Protein AF-A0A1P8Q2T3-F1 (afdb_monomer_lite)

Foldseek 3Di:
DVVVLVVVVVVLVVLLVVLLCVLVVLCVVLVDPVSVVVLVVVVVPDDPLVVLVVLLVVLLVVLVVVLVVCVVVPPVVPPVLSVVLVVLSVVLVVCLVPPDPPPSCSSVNSVSSSVSSVSSVVSVVVVVVVVVVVVVVVVVVD

Structure (mmCIF, N/CA/C/O backbone):
data_AF-A0A1P8Q2T3-F1
#
_entry.id   AF-A0A1P8Q2T3-F1
#
loop_
_atom_site.group_PDB
_atom_site.id
_atom_site.type_symbol
_atom_site.label_atom_id
_atom_site.label_alt_id
_atom_site.label_comp_id
_atom_site.label_asym_id
_atom_site.label_entity_id
_atom_site.label_seq_id
_atom_site.pdbx_PDB_ins_code
_atom_site.Cartn_x
_atom_site.Cartn_y
_atom_site.Cartn_z
_atom_site.occupancy
_atom_site.B_iso_or_equiv
_atom_site.auth_seq_id
_atom_site.auth_comp_id
_atom_site.auth_asym_id
_atom_site.auth_atom_id
_atom_site.pdbx_PDB_model_num
ATOM 1 N N . MET A 1 1 ? -22.745 -12.812 12.859 1.00 57.50 1 MET A N 1
ATOM 2 C CA . MET A 1 1 ? -22.174 -11.512 12.404 1.00 57.50 1 MET A CA 1
ATOM 3 C C .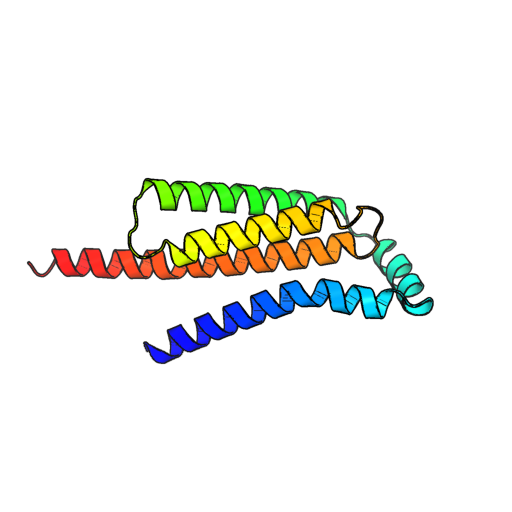 MET A 1 1 ? -20.750 -11.189 12.898 1.00 57.50 1 MET A C 1
ATOM 5 O O . MET A 1 1 ? -19.975 -10.643 12.119 1.00 57.50 1 MET A O 1
ATOM 9 N N . LYS A 1 2 ? -20.363 -11.468 14.159 1.00 60.44 2 LYS A N 1
ATOM 10 C CA . LYS A 1 2 ? -18.991 -11.179 14.653 1.00 60.44 2 LYS A CA 1
ATOM 11 C C . LYS A 1 2 ? -17.904 -12.031 13.968 1.00 60.44 2 LYS A C 1
ATOM 13 O O . LYS A 1 2 ? -16.845 -11.493 13.665 1.00 60.44 2 LYS A O 1
ATOM 18 N N . LEU A 1 3 ? -18.195 -13.303 13.666 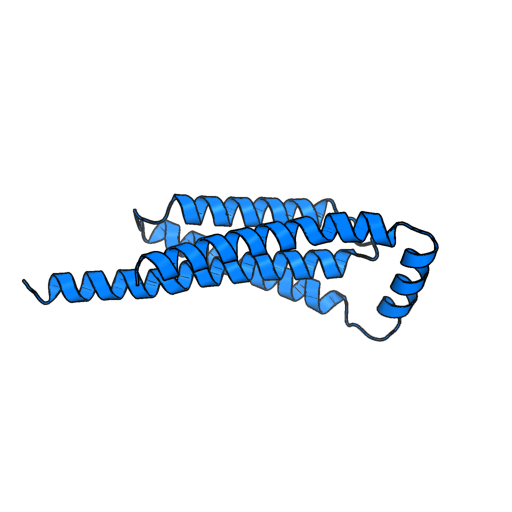1.00 74.50 3 LEU A N 1
ATOM 19 C CA . LEU A 1 3 ? -17.272 -14.228 12.990 1.00 74.50 3 LEU A CA 1
ATOM 20 C C . LEU A 1 3 ? -16.932 -13.778 11.557 1.00 74.50 3 LEU A C 1
ATOM 22 O O . LEU A 1 3 ? -15.764 -13.648 11.218 1.00 74.50 3 LEU A O 1
ATOM 26 N N . PHE A 1 4 ? -17.946 -13.417 10.764 1.00 71.31 4 PHE A N 1
ATOM 27 C CA . PHE A 1 4 ? -17.774 -12.928 9.389 1.00 71.31 4 PHE A CA 1
ATOM 28 C C . PHE A 1 4 ? -16.864 -11.690 9.304 1.00 71.31 4 PHE A C 1
ATOM 30 O O . PHE A 1 4 ? -15.967 -11.622 8.474 1.00 71.31 4 PHE A O 1
ATOM 37 N N . ASN A 1 5 ? -17.017 -10.734 10.229 1.00 70.25 5 ASN A N 1
ATOM 38 C CA . ASN A 1 5 ? -16.150 -9.550 10.275 1.00 70.25 5 ASN A CA 1
ATOM 39 C C . ASN A 1 5 ? -14.695 -9.877 10.658 1.00 70.25 5 ASN A C 1
ATOM 41 O O . ASN A 1 5 ? -13.794 -9.126 10.292 1.00 70.25 5 ASN A O 1
ATOM 45 N N . ARG A 1 6 ? -14.462 -10.953 11.424 1.00 73.38 6 ARG A N 1
ATOM 46 C CA . ARG A 1 6 ? -13.112 -11.434 11.756 1.00 73.38 6 ARG A CA 1
ATOM 47 C C . ARG A 1 6 ? -12.482 -12.153 10.565 1.00 73.38 6 ARG A C 1
ATOM 49 O O . ARG A 1 6 ? -11.345 -11.842 10.238 1.00 73.38 6 ARG A O 1
ATOM 56 N N . LEU A 1 7 ? -13.242 -13.013 9.886 1.00 80.62 7 LEU A N 1
ATOM 57 C CA . LEU A 1 7 ? -12.804 -13.698 8.667 1.00 80.62 7 LEU A CA 1
ATOM 58 C C . LEU A 1 7 ? -12.440 -12.703 7.561 1.00 80.62 7 LEU A C 1
ATOM 60 O O . LEU A 1 7 ? -11.359 -12.798 6.997 1.00 80.62 7 LEU A O 1
ATOM 64 N N . MET A 1 8 ? -13.270 -11.681 7.327 1.00 76.38 8 MET A N 1
ATOM 65 C CA . MET A 1 8 ? -12.947 -10.634 6.351 1.00 76.38 8 MET A CA 1
ATOM 66 C C . MET A 1 8 ? -11.691 -9.846 6.738 1.00 76.38 8 MET A C 1
ATOM 68 O O . MET A 1 8 ? -10.888 -9.524 5.873 1.00 76.38 8 MET A O 1
ATOM 72 N N . ALA A 1 9 ? -11.484 -9.548 8.027 1.00 75.31 9 ALA A N 1
ATOM 73 C CA . ALA A 1 9 ? -10.270 -8.864 8.475 1.00 75.31 9 ALA A CA 1
ATOM 74 C C . ALA A 1 9 ? -9.009 -9.723 8.277 1.00 75.31 9 ALA A C 1
ATOM 76 O O . ALA A 1 9 ? -7.996 -9.194 7.833 1.00 75.31 9 ALA A O 1
ATOM 77 N N . MET A 1 10 ? -9.080 -11.028 8.562 1.00 80.38 10 MET A N 1
ATOM 78 C CA . MET A 1 10 ? -7.995 -11.970 8.266 1.00 80.38 10 MET A CA 1
ATOM 79 C C . MET A 1 10 ? -7.719 -12.044 6.766 1.00 80.38 10 MET A C 1
ATOM 81 O O . MET A 1 10 ? -6.569 -11.920 6.362 1.00 80.38 10 MET A O 1
ATOM 85 N N . LEU A 1 11 ? -8.762 -12.161 5.943 1.00 85.25 11 LEU A N 1
ATOM 86 C CA . LEU A 1 11 ? -8.626 -12.200 4.490 1.00 85.25 11 LEU A CA 1
ATOM 87 C C . LEU A 1 11 ? -7.947 -10.935 3.955 1.00 85.25 11 LEU A C 1
ATOM 89 O O . LEU A 1 11 ? -7.037 -11.036 3.143 1.00 85.25 11 LEU A O 1
ATOM 93 N N . PHE A 1 12 ? -8.312 -9.751 4.453 1.00 84.44 12 PHE A N 1
ATOM 94 C CA . PHE A 1 12 ? -7.634 -8.518 4.052 1.00 84.44 12 PHE A CA 1
ATOM 95 C C . PHE A 1 12 ? -6.155 -8.484 4.449 1.00 84.44 12 PHE A C 1
ATOM 97 O O . PHE A 1 12 ? -5.348 -7.979 3.675 1.00 84.44 12 PHE A O 1
ATOM 104 N N . ILE A 1 13 ? -5.788 -9.019 5.617 1.00 83.38 13 ILE A N 1
ATOM 105 C CA . ILE A 1 13 ? -4.379 -9.123 6.027 1.00 83.38 13 ILE A CA 1
ATOM 106 C C . ILE A 1 13 ? -3.626 -10.071 5.090 1.00 83.38 13 ILE A C 1
ATOM 108 O O . ILE A 1 13 ? -2.543 -9.729 4.626 1.00 83.38 13 ILE A O 1
ATOM 112 N N . VAL A 1 14 ? -4.212 -11.225 4.760 1.00 87.19 14 VAL A N 1
ATOM 113 C CA . VAL A 1 14 ? -3.614 -12.176 3.812 1.00 87.19 14 VAL A CA 1
ATOM 114 C C . VAL A 1 14 ? -3.414 -11.519 2.447 1.00 87.19 14 VAL A C 1
ATOM 116 O O . VAL A 1 14 ? -2.323 -11.593 1.897 1.00 87.19 14 VAL A O 1
ATOM 119 N N . VAL A 1 15 ? -4.416 -10.801 1.934 1.00 88.44 15 VAL A N 1
ATOM 120 C CA . VAL A 1 15 ? -4.302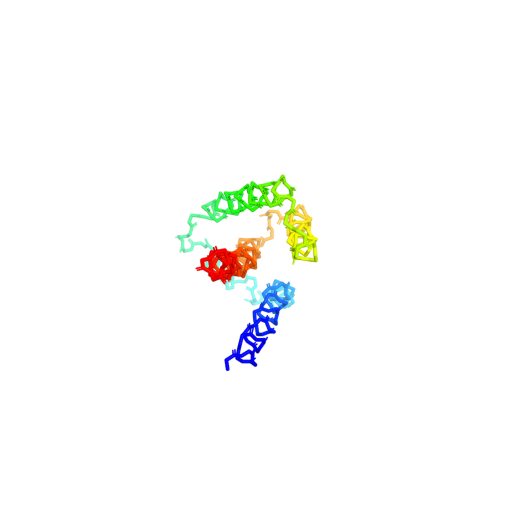 -10.065 0.665 1.00 88.44 15 VAL A CA 1
ATOM 121 C C . VAL A 1 15 ? -3.200 -9.001 0.727 1.00 88.44 15 VAL A C 1
ATOM 123 O O . VAL A 1 15 ? -2.440 -8.874 -0.226 1.00 88.44 15 VAL A O 1
ATOM 126 N N . GLN A 1 16 ? -3.064 -8.264 1.836 1.00 84.50 16 GLN A N 1
ATOM 127 C CA . GLN A 1 16 ? -1.969 -7.298 2.009 1.00 84.50 16 GLN A CA 1
ATOM 128 C C . GLN A 1 16 ? -0.595 -7.976 1.963 1.00 84.50 16 GLN A C 1
ATOM 130 O O . GLN A 1 16 ? 0.304 -7.469 1.299 1.00 84.50 16 GLN A O 1
ATOM 135 N N . LEU A 1 17 ? -0.433 -9.117 2.637 1.00 86.00 17 LEU A N 1
ATOM 136 C CA . LEU A 1 17 ? 0.822 -9.871 2.631 1.00 86.00 17 LEU A CA 1
ATOM 137 C C . LEU A 1 17 ? 1.146 -10.417 1.237 1.00 86.00 17 LEU A C 1
ATOM 139 O O . LEU A 1 17 ? 2.277 -10.282 0.786 1.00 86.00 17 LEU A O 1
ATOM 143 N N . VAL A 1 18 ? 0.149 -10.957 0.530 1.00 86.44 18 VAL A N 1
ATOM 144 C CA . VAL A 1 18 ? 0.310 -11.426 -0.855 1.00 86.44 18 VAL A CA 1
ATOM 145 C C . VAL A 1 18 ? 0.720 -10.274 -1.773 1.00 86.44 18 VAL A C 1
ATOM 147 O O . VAL A 1 18 ? 1.666 -10.421 -2.535 1.00 86.44 18 VAL A O 1
ATOM 150 N N . LEU A 1 19 ? 0.085 -9.104 -1.666 1.00 85.88 19 LEU A N 1
ATOM 151 C CA . LEU A 1 19 ? 0.445 -7.924 -2.462 1.00 85.88 19 LEU A CA 1
ATOM 152 C C . LEU A 1 19 ? 1.839 -7.372 -2.139 1.00 85.88 19 LEU A C 1
ATOM 154 O O . LEU A 1 19 ? 2.477 -6.812 -3.022 1.00 85.88 19 LEU A O 1
ATOM 158 N N . LEU A 1 20 ? 2.318 -7.517 -0.901 1.00 83.56 20 LEU A N 1
ATOM 159 C CA . LEU A 1 20 ? 3.698 -7.176 -0.542 1.00 83.56 20 LEU A CA 1
ATOM 160 C C . LEU A 1 20 ? 4.708 -8.210 -1.056 1.00 83.56 20 LEU A C 1
ATOM 162 O O . LEU A 1 20 ? 5.858 -7.853 -1.291 1.00 83.56 20 LEU A O 1
ATOM 166 N N . TRP A 1 21 ? 4.289 -9.465 -1.228 1.00 85.12 21 TRP A N 1
ATOM 167 C CA . TRP A 1 21 ? 5.137 -10.552 -1.715 1.00 85.12 21 TRP A CA 1
ATOM 168 C C . TRP A 1 21 ? 5.229 -10.611 -3.247 1.00 85.12 21 TRP A C 1
ATOM 170 O O . TRP A 1 21 ? 6.304 -10.880 -3.773 1.00 85.12 21 TRP A O 1
ATOM 180 N N . ILE A 1 22 ? 4.143 -10.289 -3.962 1.00 81.38 22 ILE A N 1
ATOM 181 C CA . ILE A 1 22 ? 4.069 -10.282 -5.436 1.00 81.38 22 ILE A CA 1
ATOM 182 C C . ILE A 1 22 ? 5.263 -9.571 -6.101 1.00 81.38 22 ILE A C 1
ATOM 184 O O . ILE A 1 22 ? 5.841 -10.173 -7.000 1.00 81.38 22 ILE A O 1
ATOM 188 N N . PRO A 1 23 ? 5.684 -8.363 -5.677 1.00 81.25 23 PRO A N 1
ATOM 189 C CA . PRO A 1 23 ? 6.877 -7.701 -6.211 1.00 81.25 23 PRO A CA 1
ATOM 190 C C . PRO A 1 23 ? 8.128 -8.589 -6.259 1.00 81.25 23 PRO A C 1
ATOM 192 O O . PRO A 1 23 ? 8.822 -8.631 -7.270 1.00 81.25 23 PRO A O 1
ATOM 195 N N . PHE A 1 24 ? 8.388 -9.354 -5.195 1.00 81.88 24 PHE A N 1
ATOM 196 C CA . PHE A 1 24 ? 9.556 -10.234 -5.104 1.00 81.88 24 PHE A CA 1
ATOM 197 C C . PHE A 1 24 ? 9.450 -11.440 -6.041 1.00 81.88 24 PHE A C 1
ATOM 199 O O . PHE A 1 24 ? 10.432 -11.828 -6.669 1.00 81.88 24 PHE A O 1
ATOM 206 N N . GLU A 1 25 ? 8.256 -12.022 -6.153 1.00 79.62 25 GLU A N 1
ATOM 207 C CA . GLU A 1 25 ? 8.012 -13.159 -7.045 1.00 79.62 25 GLU A CA 1
ATOM 208 C C . GLU A 1 25 ? 8.091 -12.738 -8.519 1.00 79.62 25 GLU A C 1
ATOM 210 O O . GLU A 1 25 ? 8.654 -13.445 -9.354 1.00 79.62 25 GLU A O 1
ATOM 215 N N . LEU A 1 26 ? 7.566 -11.553 -8.846 1.00 74.31 26 LEU A N 1
ATOM 216 C CA . LEU A 1 26 ? 7.692 -10.986 -10.184 1.00 74.31 26 LEU A CA 1
ATOM 217 C C . LEU A 1 26 ? 9.162 -10.721 -10.511 1.00 74.31 26 LEU A C 1
ATOM 219 O O . LEU A 1 26 ? 9.594 -11.078 -11.602 1.00 74.31 26 LEU A O 1
ATOM 223 N N . ASP A 1 27 ? 9.950 -10.174 -9.586 1.00 74.81 27 ASP A N 1
ATOM 224 C CA . ASP A 1 27 ? 11.386 -9.997 -9.817 1.00 74.81 27 ASP A CA 1
ATOM 225 C C . ASP A 1 27 ? 12.065 -11.336 -10.133 1.00 74.81 27 ASP A C 1
ATOM 227 O O . ASP A 1 27 ? 12.739 -11.459 -11.152 1.00 74.81 27 ASP A O 1
ATOM 231 N N . TYR A 1 28 ? 11.779 -12.392 -9.368 1.00 77.12 28 TYR A N 1
ATOM 232 C CA . TYR A 1 28 ? 12.312 -13.729 -9.638 1.00 77.12 28 TYR A CA 1
ATOM 233 C C . TYR A 1 28 ? 11.938 -14.268 -11.035 1.00 77.12 28 TYR A C 1
ATOM 235 O O . TYR A 1 28 ? 12.790 -14.796 -11.752 1.00 77.12 28 TYR A O 1
ATOM 243 N N . LEU A 1 29 ? 10.679 -14.110 -11.455 1.00 70.94 29 LEU A N 1
ATOM 244 C CA . LEU A 1 29 ? 10.182 -14.610 -12.743 1.00 70.94 29 LEU A CA 1
ATOM 245 C C . LEU A 1 29 ? 10.687 -13.792 -13.943 1.00 70.94 29 LEU A C 1
ATOM 247 O O . LEU A 1 29 ? 11.016 -14.349 -14.998 1.00 70.94 29 LEU A O 1
ATOM 251 N N . TYR A 1 30 ? 10.737 -12.466 -13.801 1.00 67.75 30 TYR A N 1
ATOM 252 C CA . TYR A 1 30 ? 11.076 -11.544 -14.885 1.00 67.75 30 TYR A CA 1
ATOM 253 C C . TYR A 1 30 ? 12.576 -11.288 -15.026 1.00 67.75 30 TYR A C 1
ATOM 255 O O . TYR A 1 30 ? 13.010 -10.882 -16.105 1.00 67.75 30 TYR A O 1
ATOM 263 N N . ASN A 1 31 ? 13.389 -11.643 -14.029 1.00 68.50 31 ASN A N 1
ATOM 264 C CA . ASN A 1 31 ? 14.853 -11.618 -14.107 1.00 68.50 31 ASN A CA 1
ATOM 265 C C . ASN A 1 31 ? 15.437 -12.794 -14.932 1.00 68.50 31 ASN A C 1
ATOM 267 O O . ASN A 1 31 ? 16.557 -13.259 -14.727 1.00 68.50 31 ASN A O 1
ATOM 271 N N . THR A 1 32 ? 14.665 -13.280 -15.908 1.00 70.19 32 THR A N 1
ATOM 272 C CA . THR A 1 32 ? 15.069 -14.237 -16.941 1.00 70.19 32 THR A CA 1
ATOM 273 C C . THR A 1 32 ? 15.102 -13.527 -18.302 1.00 70.19 32 THR A C 1
ATOM 275 O O . THR A 1 32 ? 14.299 -12.631 -18.563 1.00 70.19 32 THR A O 1
ATOM 278 N N . ARG A 1 33 ? 16.006 -13.919 -19.221 1.00 59.66 33 ARG A N 1
ATOM 279 C CA . ARG A 1 33 ? 16.167 -13.256 -20.543 1.00 59.66 33 ARG A CA 1
ATOM 280 C C . ARG A 1 33 ? 14.857 -13.112 -21.343 1.00 59.66 33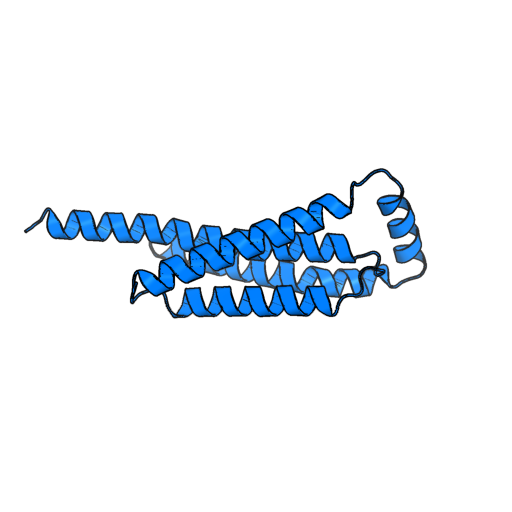 ARG A C 1
ATOM 282 O O . ARG A 1 33 ? 14.701 -12.144 -22.079 1.00 59.66 33 ARG A O 1
ATOM 289 N N . LEU A 1 34 ? 13.924 -14.055 -21.197 1.00 64.62 34 LEU A N 1
ATOM 290 C CA . LEU A 1 34 ? 12.602 -14.036 -21.841 1.00 64.62 34 LEU A CA 1
ATOM 291 C C . LEU A 1 34 ? 11.591 -13.131 -21.115 1.00 64.62 34 LEU A C 1
ATOM 293 O O . LEU A 1 34 ? 10.782 -12.473 -21.772 1.00 64.62 34 LEU A O 1
ATOM 297 N N . GLY A 1 35 ? 11.650 -13.070 -19.780 1.00 62.50 35 GLY A N 1
ATOM 298 C CA . GLY A 1 35 ? 10.833 -12.168 -18.967 1.00 62.50 35 GLY A CA 1
ATOM 299 C C . GLY A 1 35 ? 11.137 -10.701 -19.266 1.00 62.50 35 GLY A C 1
ATOM 300 O O . GLY A 1 35 ? 10.220 -9.923 -19.529 1.00 62.50 35 GLY A O 1
ATOM 301 N N . PHE A 1 36 ? 12.423 -10.360 -19.369 1.00 61.72 36 PHE A N 1
ATOM 302 C CA . PHE A 1 36 ? 12.894 -9.010 -19.689 1.00 61.72 36 PHE A CA 1
ATOM 303 C C . PHE A 1 36 ? 12.376 -8.505 -21.050 1.00 61.72 36 PHE A C 1
ATOM 305 O O . PHE A 1 36 ? 11.986 -7.347 -21.196 1.00 61.72 36 PHE A O 1
ATOM 312 N N . MET A 1 37 ? 12.301 -9.392 -22.049 1.00 62.28 37 MET A N 1
ATOM 313 C CA . MET A 1 37 ? 11.841 -9.053 -23.400 1.00 62.28 37 MET A CA 1
ATOM 314 C C . MET A 1 37 ? 10.330 -8.778 -23.460 1.00 62.28 37 MET A C 1
ATOM 316 O O . MET A 1 37 ? 9.909 -7.829 -24.121 1.00 62.28 37 MET A O 1
ATOM 320 N N . ARG A 1 38 ? 9.507 -9.544 -22.725 1.00 64.81 38 ARG A N 1
ATOM 321 C CA . ARG A 1 38 ? 8.066 -9.246 -22.584 1.00 64.81 38 ARG A CA 1
ATOM 322 C C . ARG A 1 38 ? 7.832 -7.922 -21.873 1.00 64.81 38 ARG A C 1
ATOM 324 O O . ARG A 1 38 ? 6.921 -7.184 -22.227 1.00 64.81 38 ARG A O 1
ATOM 331 N N . GLN A 1 39 ? 8.663 -7.618 -20.890 1.00 62.94 39 GLN A N 1
ATOM 332 C CA . GLN A 1 39 ? 8.508 -6.438 -20.063 1.00 62.94 39 GLN A CA 1
ATOM 333 C C . GLN A 1 39 ? 8.816 -5.135 -20.810 1.00 62.94 39 GLN A C 1
ATOM 335 O O . GLN A 1 39 ? 8.078 -4.161 -20.672 1.00 62.94 39 GLN A O 1
ATOM 340 N N . ILE A 1 40 ? 9.846 -5.144 -21.664 1.00 61.62 40 ILE A N 1
ATOM 341 C CA . ILE A 1 40 ? 10.148 -4.032 -22.576 1.00 61.62 40 ILE A CA 1
ATOM 342 C C . ILE A 1 40 ? 8.995 -3.819 -23.561 1.00 61.62 40 ILE A C 1
ATOM 344 O O . ILE A 1 40 ? 8.599 -2.679 -23.778 1.00 61.62 40 ILE A O 1
ATOM 348 N N . LEU A 1 41 ? 8.416 -4.893 -24.112 1.00 63.62 41 LEU A N 1
ATOM 349 C CA . LEU A 1 41 ? 7.282 -4.793 -25.037 1.00 63.62 41 LEU A CA 1
ATOM 350 C C . LEU A 1 41 ? 6.046 -4.163 -24.367 1.00 63.62 41 LEU A C 1
ATOM 352 O O . LEU A 1 41 ? 5.461 -3.236 -24.918 1.00 63.62 41 LEU A O 1
ATOM 356 N N . PHE A 1 42 ? 5.717 -4.584 -23.139 1.00 59.66 42 PHE A N 1
ATOM 357 C CA . PHE A 1 42 ? 4.592 -4.033 -22.371 1.00 59.66 42 PHE A CA 1
ATOM 358 C C . PHE A 1 42 ? 4.811 -2.589 -21.884 1.00 59.66 42 PHE A C 1
ATOM 360 O O . PHE A 1 42 ? 3.851 -1.828 -21.797 1.00 59.66 42 PHE A O 1
ATOM 367 N N . MET A 1 43 ? 6.045 -2.183 -21.559 1.00 60.31 43 MET A N 1
ATOM 368 C CA . MET A 1 43 ? 6.347 -0.791 -21.177 1.00 60.31 43 MET A CA 1
ATOM 369 C C . MET A 1 43 ? 6.355 0.170 -22.371 1.00 60.31 43 MET A C 1
ATOM 371 O O . MET A 1 43 ? 6.101 1.359 -22.185 1.00 60.31 43 MET A O 1
ATOM 375 N N . ASN A 1 44 ? 6.642 -0.324 -23.579 1.00 57.25 44 ASN A N 1
ATOM 376 C CA . ASN A 1 44 ? 6.710 0.493 -24.791 1.00 57.25 44 ASN A CA 1
ATOM 377 C C . ASN A 1 44 ? 5.315 0.800 -25.377 1.00 57.25 44 ASN A C 1
ATOM 379 O O . ASN A 1 44 ? 5.125 1.807 -26.055 1.00 57.25 44 ASN A O 1
ATOM 383 N N . GLU A 1 45 ? 4.311 -0.019 -25.063 1.00 57.47 45 GLU A N 1
ATOM 384 C CA . GLU A 1 45 ? 2.926 0.138 -25.518 1.00 57.47 45 GLU A CA 1
ATOM 385 C C . GLU A 1 45 ? 2.090 1.059 -24.607 1.00 57.47 45 GLU A C 1
ATOM 387 O O . GLU A 1 45 ? 1.027 0.698 -24.128 1.00 57.47 45 GLU A O 1
ATOM 392 N N . THR A 1 46 ? 2.484 2.323 -24.437 1.00 55.12 46 THR A N 1
ATOM 393 C CA . THR A 1 46 ? 1.543 3.406 -24.047 1.00 55.12 46 THR A CA 1
ATOM 394 C C . THR A 1 46 ? 1.022 3.459 -22.597 1.00 55.12 46 THR A C 1
ATOM 396 O O . THR A 1 46 ? -0.148 3.760 -22.366 1.00 55.12 46 THR A O 1
ATOM 399 N N . TYR A 1 47 ? 1.876 3.317 -21.579 1.00 57.16 47 TYR A N 1
ATOM 400 C CA . TYR A 1 47 ? 1.495 3.734 -20.218 1.00 57.16 47 TYR A CA 1
ATOM 401 C C . TYR A 1 47 ? 2.172 5.046 -19.816 1.00 57.16 47 TYR A C 1
ATOM 403 O O . TYR A 1 47 ? 3.386 5.198 -19.912 1.00 57.16 47 TYR A O 1
ATOM 411 N N . ASN A 1 48 ? 1.392 6.016 -19.324 1.00 63.97 48 ASN A N 1
ATOM 412 C CA . ASN A 1 48 ? 1.934 7.209 -18.672 1.00 63.97 48 ASN A CA 1
ATOM 413 C C . ASN A 1 48 ? 2.485 6.807 -17.294 1.00 63.97 48 ASN A C 1
ATOM 415 O O . ASN A 1 48 ? 1.827 6.963 -16.265 1.00 63.97 48 ASN A O 1
ATOM 419 N N . LEU A 1 49 ? 3.685 6.224 -17.294 1.00 65.31 49 LEU A N 1
ATOM 420 C CA . LEU A 1 49 ? 4.320 5.581 -16.142 1.00 65.31 49 LEU A CA 1
ATOM 421 C C . LEU A 1 49 ? 4.498 6.534 -14.950 1.00 65.31 49 LEU A C 1
ATOM 423 O O . LEU A 1 49 ? 4.489 6.115 -13.794 1.00 65.31 49 LEU A O 1
ATOM 427 N N . TYR A 1 50 ? 4.575 7.841 -15.192 1.00 72.19 50 TYR A N 1
ATOM 428 C CA . TYR A 1 50 ? 4.671 8.828 -14.120 1.00 72.19 50 TYR A CA 1
ATOM 429 C C . TYR A 1 50 ? 3.397 8.907 -13.275 1.00 72.19 50 TYR A C 1
ATOM 431 O O . TYR A 1 5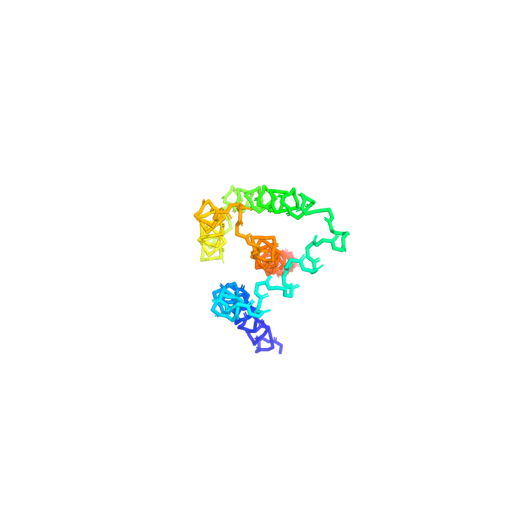0 ? 3.490 9.152 -12.072 1.00 72.19 50 TYR A O 1
ATOM 439 N N . LEU A 1 51 ? 2.225 8.644 -13.859 1.00 78.56 51 LEU A N 1
ATOM 440 C CA . LEU A 1 51 ? 0.922 8.793 -13.208 1.00 78.56 51 LEU A CA 1
ATOM 441 C C . LEU A 1 51 ? 0.814 7.948 -11.927 1.00 78.56 51 LEU A C 1
ATOM 443 O O . LEU A 1 51 ? 0.362 8.452 -10.899 1.00 78.56 51 LEU A O 1
ATOM 447 N N . ILE A 1 52 ? 1.313 6.706 -11.935 1.00 80.38 52 ILE A N 1
ATOM 448 C CA . ILE A 1 52 ? 1.268 5.830 -10.750 1.00 80.38 52 ILE A CA 1
ATOM 449 C C . ILE A 1 52 ? 2.163 6.353 -9.610 1.00 80.38 52 ILE A C 1
ATOM 451 O O . ILE A 1 52 ? 1.830 6.204 -8.436 1.00 80.38 52 ILE A O 1
ATOM 455 N N . SER A 1 53 ? 3.274 7.024 -9.936 1.00 80.94 53 SER A N 1
ATOM 456 C CA . SER A 1 53 ? 4.172 7.626 -8.942 1.00 80.94 53 SER A CA 1
ATOM 457 C C . SER A 1 53 ? 3.511 8.815 -8.237 1.00 80.94 53 SER A C 1
ATOM 459 O O . SER A 1 53 ? 3.625 8.949 -7.015 1.00 80.94 53 SER A O 1
ATOM 461 N N . TRP A 1 54 ? 2.770 9.642 -8.984 1.00 85.12 54 TRP A N 1
ATOM 462 C CA . TRP A 1 54 ? 1.953 10.720 -8.418 1.00 85.12 54 TRP A CA 1
ATOM 463 C C . TRP A 1 54 ? 0.841 10.163 -7.524 1.00 85.12 54 TRP A C 1
ATOM 465 O O . TRP A 1 54 ? 0.699 10.605 -6.384 1.00 85.12 54 TRP A O 1
ATOM 475 N N . ILE A 1 55 ? 0.110 9.144 -7.995 1.00 86.81 55 ILE A N 1
ATOM 476 C CA . ILE A 1 55 ? -0.935 8.466 -7.210 1.00 86.81 55 ILE A CA 1
ATOM 477 C C . ILE A 1 55 ? -0.370 7.913 -5.900 1.00 86.81 55 ILE A C 1
ATOM 479 O O . ILE A 1 55 ? -0.966 8.123 -4.844 1.00 86.81 55 ILE A O 1
ATOM 483 N N . PHE A 1 56 ? 0.792 7.259 -5.946 1.00 87.44 56 PHE A N 1
ATOM 484 C CA . PHE A 1 56 ? 1.445 6.734 -4.750 1.00 87.44 56 PHE A CA 1
ATOM 485 C C . PHE A 1 56 ? 1.676 7.830 -3.708 1.00 87.44 56 PHE A C 1
ATOM 487 O O . PHE A 1 56 ? 1.315 7.663 -2.544 1.00 87.44 56 PHE A O 1
ATOM 494 N N . TRP A 1 57 ? 2.239 8.972 -4.114 1.00 87.12 57 TRP A N 1
ATOM 495 C CA . TRP A 1 57 ? 2.498 10.072 -3.186 1.00 87.12 57 TRP A CA 1
ATOM 496 C C . TRP A 1 57 ? 1.217 10.666 -2.609 1.00 87.12 57 TRP A C 1
ATOM 498 O O . TRP A 1 57 ? 1.163 10.923 -1.407 1.00 87.12 57 TRP A O 1
ATOM 508 N N . ILE A 1 58 ? 0.172 10.819 -3.425 1.00 89.25 58 ILE A N 1
ATOM 509 C CA . ILE A 1 58 ? -1.142 11.277 -2.958 1.00 89.25 58 ILE A CA 1
ATOM 510 C C . ILE A 1 58 ? -1.683 10.323 -1.885 1.00 89.25 58 ILE A C 1
ATOM 512 O O . ILE A 1 58 ? -2.078 10.769 -0.808 1.00 89.25 58 ILE A O 1
ATOM 516 N N . ILE A 1 59 ? -1.647 9.011 -2.130 1.00 88.94 59 ILE A N 1
ATOM 517 C CA . ILE A 1 59 ? -2.128 7.994 -1.183 1.00 88.94 59 ILE A CA 1
ATOM 518 C C . ILE A 1 59 ? -1.311 8.010 0.114 1.00 88.94 59 ILE A C 1
ATOM 520 O O . ILE A 1 59 ? -1.887 7.917 1.202 1.00 88.94 59 ILE A O 1
ATOM 524 N N . VAL A 1 60 ? 0.012 8.162 0.026 1.00 88.06 60 VAL A N 1
ATOM 525 C CA . VAL A 1 60 ? 0.893 8.271 1.198 1.00 88.06 60 VAL A CA 1
ATOM 526 C C . VAL A 1 60 ? 0.554 9.511 2.023 1.00 88.06 60 VAL A C 1
ATOM 528 O O . VAL A 1 60 ? 0.342 9.389 3.228 1.00 88.06 60 VAL A O 1
ATOM 531 N N . ILE A 1 61 ? 0.424 10.682 1.393 1.00 89.88 61 ILE A N 1
ATOM 532 C CA . ILE A 1 61 ? 0.073 11.935 2.079 1.00 89.88 61 ILE A CA 1
ATOM 533 C C . ILE A 1 61 ? -1.287 11.804 2.769 1.00 89.88 61 ILE A C 1
ATOM 535 O O . ILE A 1 61 ? -1.405 12.091 3.960 1.00 89.88 61 ILE A O 1
ATOM 539 N N . VAL A 1 62 ? -2.302 11.300 2.061 1.00 89.12 62 VAL A N 1
ATOM 540 C CA . VAL A 1 62 ? -3.636 11.055 2.631 1.00 89.12 62 VAL A CA 1
ATOM 541 C C . VAL A 1 62 ? -3.552 10.110 3.831 1.00 89.12 62 VAL A C 1
ATOM 543 O O . VAL A 1 62 ? -4.180 10.356 4.860 1.00 89.12 62 VAL A O 1
ATOM 546 N N . SER A 1 63 ? -2.742 9.057 3.743 1.00 86.06 63 SER A N 1
ATOM 547 C CA . SER A 1 63 ? -2.570 8.093 4.833 1.00 86.06 63 SER A CA 1
ATOM 548 C C . SER A 1 63 ? -1.900 8.701 6.059 1.00 86.06 63 SER A C 1
ATOM 550 O O . SER A 1 63 ? -2.321 8.427 7.185 1.00 86.06 63 SER A O 1
ATOM 552 N N . ILE A 1 64 ? -0.903 9.565 5.862 1.00 87.81 64 ILE A N 1
ATOM 553 C CA . ILE A 1 64 ? -0.253 10.314 6.943 1.00 87.81 64 ILE A CA 1
ATOM 554 C C . ILE A 1 64 ? -1.264 11.244 7.620 1.00 87.81 64 ILE A C 1
ATOM 556 O O . ILE A 1 64 ? -1.385 11.215 8.845 1.00 87.81 64 ILE A O 1
ATOM 560 N N . LEU A 1 65 ? -2.050 12.001 6.847 1.00 88.44 65 LEU A N 1
ATOM 561 C CA . LEU A 1 65 ? -3.080 12.898 7.383 1.00 88.44 65 LEU A CA 1
ATOM 562 C C . LEU A 1 65 ? -4.132 12.141 8.206 1.00 88.44 65 LEU A C 1
ATOM 564 O O . LEU A 1 65 ? -4.459 12.550 9.320 1.00 88.44 65 LEU A O 1
ATOM 568 N N . VAL A 1 66 ? -4.617 11.000 7.704 1.00 85.44 66 VAL A N 1
ATOM 569 C CA . VAL A 1 66 ? -5.551 10.128 8.437 1.00 85.44 66 VAL A CA 1
ATOM 570 C C . VAL A 1 66 ? -4.925 9.628 9.739 1.00 85.44 66 VAL A C 1
ATOM 572 O O . VAL A 1 66 ? -5.589 9.580 10.773 1.00 85.44 66 VAL A O 1
ATOM 575 N N . THR A 1 67 ? -3.643 9.278 9.709 1.00 84.06 67 THR A N 1
ATOM 576 C CA . THR A 1 67 ? -2.921 8.790 10.887 1.00 84.06 67 THR A CA 1
ATOM 577 C C . THR A 1 67 ? -2.783 9.875 11.949 1.00 84.06 67 THR A C 1
ATOM 579 O O . THR A 1 67 ? -3.107 9.631 13.110 1.00 84.06 67 THR A O 1
ATOM 582 N N . LEU A 1 68 ? -2.392 11.088 11.552 1.00 84.94 68 LEU A N 1
ATOM 583 C CA . LEU A 1 68 ? -2.312 12.248 12.442 1.00 84.94 68 LEU A CA 1
ATOM 584 C C . LEU A 1 68 ? -3.673 12.573 13.063 1.00 84.94 68 LEU A C 1
ATOM 586 O O . LEU A 1 68 ? -3.769 12.718 14.280 1.00 84.94 68 LEU A O 1
ATOM 590 N N . PHE A 1 69 ? -4.738 12.594 12.259 1.00 83.75 69 PHE A N 1
ATOM 591 C CA . PHE A 1 69 ? -6.099 12.821 12.748 1.00 83.75 69 PHE A CA 1
ATOM 592 C C . PHE A 1 69 ? -6.517 11.793 13.812 1.00 83.75 69 PHE A C 1
ATOM 594 O O . PHE A 1 69 ? -7.106 12.143 14.836 1.00 83.75 69 PHE A O 1
ATOM 601 N N . LEU A 1 70 ? -6.178 10.516 13.609 1.00 79.62 70 LEU A N 1
ATOM 602 C CA . LEU A 1 70 ? -6.479 9.450 14.569 1.00 79.62 70 LEU A CA 1
ATOM 603 C C . LEU A 1 70 ? -5.669 9.559 15.868 1.00 79.62 70 LEU A C 1
ATOM 605 O O . LEU A 1 70 ? -6.194 9.218 16.930 1.00 79.62 70 LEU A O 1
ATOM 609 N N . ILE A 1 71 ? -4.419 10.024 15.791 1.00 82.06 71 ILE A N 1
ATOM 610 C CA . ILE A 1 71 ? -3.561 10.263 16.961 1.00 82.06 71 ILE A CA 1
ATOM 611 C C . ILE A 1 71 ? -4.111 11.430 17.790 1.00 82.06 71 ILE A C 1
ATOM 613 O O . ILE A 1 71 ? -4.268 11.293 19.005 1.00 82.06 71 ILE A O 1
ATOM 617 N N . ILE A 1 72 ? -4.456 12.546 17.138 1.00 81.88 72 ILE A N 1
ATOM 618 C CA . ILE A 1 72 ? -4.977 13.757 17.792 1.00 81.88 72 ILE A CA 1
ATOM 619 C C . ILE A 1 72 ? -6.285 13.456 18.530 1.00 81.88 72 ILE A C 1
ATOM 621 O O . ILE A 1 72 ? -6.441 13.830 19.691 1.00 81.88 72 ILE A O 1
ATOM 625 N N . ASN A 1 73 ? -7.186 12.689 17.912 1.00 77.19 73 ASN A N 1
ATOM 626 C CA . ASN A 1 73 ? -8.484 12.352 18.500 1.00 77.19 73 ASN A CA 1
ATOM 627 C C . ASN A 1 73 ? -8.431 11.268 19.597 1.00 77.19 73 ASN A C 1
ATOM 629 O O . ASN A 1 73 ? -9.478 10.761 19.997 1.00 77.19 73 ASN A O 1
ATOM 633 N N . LYS A 1 74 ? -7.234 10.891 20.087 1.00 66.81 74 LYS A N 1
ATOM 634 C CA . LYS A 1 74 ? -6.989 9.979 21.227 1.00 66.81 74 LYS A CA 1
ATOM 635 C C . LYS A 1 74 ? -7.909 8.749 21.269 1.00 66.81 74 LYS A C 1
ATOM 637 O O . LYS A 1 74 ? -8.359 8.326 22.338 1.00 66.81 74 LYS A O 1
ATOM 642 N N . SER A 1 75 ? -8.192 8.133 20.118 1.00 62.47 75 SER A N 1
ATOM 643 C CA . SER A 1 75 ? -9.068 6.958 20.078 1.00 62.47 75 SER A CA 1
ATOM 644 C C . SER A 1 75 ? -8.319 5.749 20.671 1.00 62.47 75 SER A C 1
ATOM 646 O O . SER A 1 75 ? -7.501 5.119 19.994 1.00 62.47 75 SER A O 1
ATOM 648 N N . LYS A 1 76 ? -8.581 5.436 21.951 1.00 57.56 76 LYS A N 1
ATOM 649 C CA . LYS A 1 76 ? -7.872 4.394 22.724 1.00 57.56 76 LYS A CA 1
ATOM 650 C C . LYS A 1 76 ? -7.926 2.997 22.083 1.00 57.56 76 LYS A C 1
ATOM 652 O O . LYS A 1 76 ? -7.010 2.205 22.266 1.00 57.56 76 LYS A O 1
ATOM 657 N N . GLU A 1 77 ? -8.942 2.697 21.272 1.00 55.28 77 GLU A N 1
ATOM 658 C CA . GLU A 1 77 ? -9.134 1.364 20.675 1.00 55.28 77 GLU A CA 1
ATOM 659 C C . GLU A 1 77 ? -8.326 1.071 19.389 1.00 55.28 77 GLU A C 1
ATOM 661 O O . GLU A 1 77 ? -8.559 0.053 18.722 1.00 55.28 77 GLU A O 1
ATOM 666 N N . LYS A 1 78 ? -7.398 1.941 18.963 1.00 64.81 78 LYS A N 1
ATOM 667 C CA . LYS A 1 78 ? -6.786 1.817 17.621 1.00 64.81 78 LYS A CA 1
ATOM 668 C C . LYS A 1 78 ? -5.267 1.928 17.546 1.00 64.81 78 LYS A C 1
ATOM 670 O O . LYS A 1 78 ? -4.756 1.907 16.430 1.00 64.81 78 LYS A O 1
ATOM 675 N N . TYR A 1 79 ? -4.540 1.927 18.665 1.00 72.69 79 TYR A N 1
ATOM 676 C CA . TYR A 1 79 ? -3.071 1.999 18.641 1.00 72.69 79 TYR A CA 1
ATOM 677 C C . TYR A 1 79 ? -2.432 0.908 17.779 1.00 72.69 79 TYR A C 1
ATOM 679 O O . TYR A 1 79 ? -1.635 1.231 16.913 1.00 72.69 79 TYR A O 1
ATOM 687 N N . ILE A 1 80 ? -2.868 -0.351 17.895 1.00 78.44 80 ILE A N 1
ATOM 688 C CA . ILE A 1 80 ? -2.329 -1.460 17.082 1.00 78.44 80 ILE A CA 1
ATOM 689 C C . ILE A 1 80 ? -2.500 -1.205 15.574 1.00 78.44 80 ILE A C 1
ATOM 691 O O . ILE A 1 80 ? -1.623 -1.526 14.782 1.00 78.44 80 ILE A O 1
ATOM 695 N N . ARG A 1 81 ? -3.617 -0.600 15.153 1.00 75.25 81 ARG A N 1
ATOM 696 C CA . ARG A 1 81 ? -3.900 -0.359 13.726 1.00 75.25 81 ARG A CA 1
ATOM 697 C C . ARG A 1 81 ? -3.186 0.868 13.193 1.00 75.25 81 ARG A C 1
ATOM 699 O O . ARG A 1 81 ? -2.802 0.873 12.031 1.00 75.25 81 ARG A O 1
ATOM 706 N N . ILE A 1 82 ? -3.043 1.883 14.041 1.00 80.25 82 ILE A N 1
ATOM 707 C CA . ILE A 1 82 ? -2.229 3.064 13.766 1.00 80.25 82 ILE A CA 1
ATOM 708 C C . ILE A 1 82 ? -0.773 2.627 13.609 1.00 80.25 82 ILE A C 1
ATOM 710 O O . ILE A 1 82 ? -0.172 2.917 12.585 1.00 80.25 82 ILE A O 1
ATOM 714 N N . ILE A 1 83 ? -0.254 1.838 14.554 1.00 83.69 83 ILE A N 1
ATOM 715 C CA . ILE A 1 83 ? 1.090 1.255 14.500 1.00 83.69 83 ILE A CA 1
ATOM 716 C C . ILE A 1 83 ? 1.258 0.418 13.226 1.00 83.69 83 ILE A C 1
ATOM 718 O O . ILE A 1 83 ? 2.222 0.624 12.502 1.00 83.69 83 ILE A O 1
ATOM 722 N N . TRP A 1 84 ? 0.302 -0.457 12.891 1.00 84.31 84 TRP A N 1
ATOM 723 C CA . TRP A 1 84 ? 0.366 -1.252 11.657 1.00 84.31 84 TRP A CA 1
ATOM 724 C C . TRP A 1 84 ? 0.383 -0.391 10.389 1.00 84.31 84 TRP A C 1
ATOM 726 O O . TRP A 1 84 ? 1.148 -0.659 9.470 1.00 84.31 84 TRP A O 1
ATOM 736 N N . LEU A 1 85 ? -0.432 0.667 10.338 1.00 85.19 85 LEU A N 1
ATOM 737 C CA . LEU A 1 85 ? -0.458 1.591 9.204 1.00 85.19 85 LEU A CA 1
ATOM 738 C C . LEU A 1 85 ? 0.872 2.354 9.086 1.00 85.19 85 LEU A C 1
ATOM 740 O O . LEU A 1 85 ? 1.402 2.469 7.986 1.00 85.19 85 LEU A O 1
ATOM 744 N N . VAL A 1 86 ? 1.451 2.796 10.205 1.00 87.19 86 VAL A N 1
ATOM 745 C CA . VAL A 1 86 ? 2.783 3.423 10.237 1.00 87.19 86 VAL A CA 1
ATOM 746 C C . VAL A 1 86 ? 3.861 2.453 9.754 1.00 87.19 86 VAL A C 1
ATOM 748 O O . VAL A 1 86 ? 4.674 2.833 8.919 1.00 87.19 86 VAL A O 1
ATOM 751 N N . ILE A 1 87 ? 3.845 1.198 10.213 1.00 88.75 87 ILE A N 1
ATOM 752 C CA . ILE A 1 87 ? 4.779 0.157 9.758 1.00 88.75 87 ILE A CA 1
ATOM 753 C C . ILE A 1 87 ? 4.653 -0.050 8.244 1.00 88.75 87 ILE A C 1
ATOM 755 O O . ILE A 1 87 ? 5.660 -0.029 7.543 1.00 88.75 87 ILE A O 1
ATOM 759 N N . LEU A 1 88 ? 3.431 -0.185 7.720 1.00 86.88 88 LEU A N 1
ATOM 760 C CA . LEU A 1 88 ? 3.197 -0.331 6.281 1.00 86.88 88 LEU A CA 1
ATOM 761 C C . LEU A 1 88 ? 3.693 0.881 5.483 1.00 86.88 88 LEU A C 1
ATOM 763 O O . LEU A 1 88 ? 4.306 0.708 4.430 1.00 86.88 88 LEU A O 1
ATOM 767 N N . LEU A 1 89 ? 3.468 2.102 5.972 1.00 88.06 89 LEU A N 1
ATOM 768 C CA . LEU A 1 89 ? 3.991 3.312 5.333 1.00 88.06 89 LEU A CA 1
ATOM 769 C C . LEU A 1 89 ? 5.520 3.321 5.318 1.00 88.06 89 LEU A C 1
ATOM 771 O O . LEU A 1 89 ? 6.111 3.584 4.276 1.00 88.06 89 LEU A O 1
ATOM 775 N N . LEU A 1 90 ? 6.164 2.988 6.437 1.00 88.56 90 LEU A N 1
ATOM 776 C CA . LEU A 1 90 ? 7.623 2.920 6.510 1.00 88.56 90 LEU A CA 1
ATOM 777 C C . LEU A 1 90 ? 8.183 1.870 5.548 1.00 88.56 90 LEU A C 1
ATOM 779 O O . LEU A 1 90 ? 9.098 2.184 4.792 1.00 88.56 90 LEU A O 1
ATOM 783 N N . ILE A 1 91 ? 7.605 0.665 5.520 1.00 88.06 91 ILE A N 1
ATOM 784 C CA . ILE A 1 91 ? 8.029 -0.415 4.618 1.00 88.06 91 ILE A CA 1
ATOM 785 C C . ILE A 1 91 ? 7.866 0.010 3.156 1.00 88.06 91 ILE A C 1
ATOM 787 O O . ILE A 1 91 ? 8.805 -0.108 2.378 1.00 88.06 91 ILE A O 1
ATOM 791 N N . THR A 1 92 ? 6.705 0.539 2.768 1.00 86.31 92 THR A N 1
ATOM 792 C CA . THR A 1 92 ? 6.440 0.922 1.368 1.00 86.31 92 THR A CA 1
ATOM 793 C C . THR A 1 92 ? 7.297 2.101 0.902 1.00 86.31 92 THR A C 1
ATOM 795 O O . THR A 1 92 ? 7.769 2.099 -0.235 1.00 86.31 92 THR A O 1
ATOM 798 N N . ILE A 1 93 ? 7.563 3.085 1.769 1.00 87.38 93 ILE A N 1
ATOM 799 C CA . ILE A 1 93 ? 8.489 4.190 1.478 1.00 87.38 93 ILE A CA 1
ATOM 800 C C . ILE A 1 93 ? 9.927 3.670 1.372 1.00 87.38 93 ILE A C 1
ATOM 802 O O . ILE A 1 93 ? 10.635 4.031 0.433 1.00 87.38 93 ILE A O 1
ATOM 806 N N . PHE A 1 94 ? 10.351 2.799 2.290 1.00 87.75 94 PHE A N 1
ATOM 807 C CA . PHE A 1 94 ? 11.681 2.193 2.267 1.00 87.75 94 PHE A CA 1
ATOM 808 C C . PHE A 1 94 ? 11.908 1.366 0.997 1.00 87.75 94 PHE A C 1
ATOM 810 O O . PHE A 1 94 ? 12.922 1.547 0.323 1.00 87.75 94 PHE A O 1
ATOM 817 N N . LEU A 1 95 ? 10.951 0.508 0.630 1.00 83.62 95 LEU A N 1
ATOM 818 C CA . LEU A 1 95 ? 11.005 -0.284 -0.600 1.00 83.62 95 LEU A CA 1
ATOM 819 C C . LEU A 1 95 ? 11.055 0.623 -1.830 1.00 83.62 95 LEU A C 1
ATOM 821 O O . LEU A 1 95 ? 11.910 0.436 -2.684 1.00 83.62 95 LEU A O 1
ATOM 825 N N . LYS A 1 96 ? 10.238 1.679 -1.891 1.00 83.00 96 LYS A N 1
ATOM 826 C CA . LYS A 1 96 ? 10.283 2.646 -2.997 1.00 83.00 96 LYS A CA 1
ATOM 827 C C . LYS A 1 96 ? 11.649 3.316 -3.178 1.00 83.00 96 LYS A C 1
ATOM 829 O O . LYS A 1 96 ? 12.012 3.628 -4.309 1.00 83.00 96 LYS A O 1
ATOM 834 N N . ILE A 1 97 ? 12.344 3.636 -2.085 1.00 83.94 97 ILE A N 1
ATOM 835 C CA . ILE A 1 97 ? 13.649 4.312 -2.138 1.00 83.94 97 ILE A CA 1
ATOM 836 C C . ILE A 1 97 ? 14.742 3.341 -2.600 1.00 83.94 97 ILE A C 1
ATOM 838 O O . ILE A 1 97 ? 15.619 3.745 -3.358 1.00 83.94 97 ILE A O 1
ATOM 842 N N . ASN A 1 98 ? 14.678 2.078 -2.166 1.00 81.00 98 ASN A N 1
ATOM 843 C CA . ASN A 1 98 ? 15.688 1.067 -2.490 1.00 81.00 98 ASN A CA 1
ATOM 844 C C . ASN A 1 98 ? 15.473 0.396 -3.853 1.00 81.00 98 ASN A C 1
ATOM 846 O O . ASN A 1 98 ? 16.445 0.013 -4.498 1.00 81.00 98 ASN A O 1
ATOM 850 N N . ILE A 1 99 ? 14.228 0.268 -4.317 1.00 76.12 99 ILE A N 1
ATOM 851 C CA . ILE A 1 99 ? 13.939 -0.227 -5.664 1.00 76.12 99 ILE A CA 1
ATOM 852 C C . ILE A 1 99 ? 14.297 0.898 -6.640 1.00 76.12 99 ILE A C 1
ATOM 854 O O . ILE A 1 99 ? 13.632 1.935 -6.706 1.00 76.12 99 ILE A O 1
ATOM 858 N N . GLY A 1 100 ? 15.394 0.717 -7.375 1.00 65.19 100 GLY A N 1
ATOM 859 C CA . GLY A 1 100 ? 15.871 1.704 -8.337 1.00 65.19 100 GLY A CA 1
ATOM 860 C C . GLY A 1 100 ? 14.803 2.027 -9.385 1.00 65.19 100 GLY A C 1
ATOM 861 O O . GLY A 1 100 ? 14.185 1.127 -9.945 1.00 65.19 100 GLY A O 1
ATOM 862 N N . ARG A 1 101 ? 14.622 3.315 -9.709 1.00 65.06 101 ARG A N 1
ATOM 863 C CA . ARG A 1 101 ? 13.643 3.785 -10.719 1.00 65.06 101 ARG A CA 1
ATOM 864 C C . ARG A 1 101 ? 13.851 3.194 -12.117 1.00 65.06 101 ARG A C 1
ATOM 866 O O . ARG A 1 101 ? 12.951 3.264 -12.944 1.00 65.06 101 ARG A O 1
ATOM 873 N N . ASN A 1 102 ? 15.037 2.645 -12.367 1.00 62.75 102 ASN A N 1
ATOM 874 C CA . ASN A 1 102 ? 15.416 2.033 -13.636 1.00 62.75 102 ASN A CA 1
ATOM 875 C C . ASN A 1 102 ? 15.015 0.551 -13.708 1.00 62.75 102 ASN A C 1
ATOM 877 O O . ASN A 1 102 ? 15.181 -0.067 -14.756 1.00 62.75 102 ASN A O 1
ATOM 881 N N . ALA A 1 103 ? 14.514 -0.026 -12.609 1.00 66.19 103 ALA A N 1
ATOM 882 C CA . ALA A 1 103 ? 13.998 -1.382 -12.605 1.00 66.19 103 ALA A CA 1
ATOM 883 C C . ALA A 1 103 ? 12.686 -1.425 -13.406 1.00 66.19 103 ALA A C 1
ATOM 885 O O . ALA A 1 103 ? 11.777 -0.631 -13.147 1.00 66.19 103 ALA A O 1
ATOM 886 N N . PRO A 1 104 ? 12.540 -2.358 -14.354 1.00 64.31 104 PRO A N 1
ATOM 887 C CA . PRO A 1 104 ? 11.373 -2.397 -15.227 1.00 64.31 104 PRO A CA 1
ATOM 888 C C . PRO A 1 104 ? 10.080 -2.774 -14.470 1.00 64.31 104 PRO A C 1
ATOM 890 O O . PRO A 1 104 ? 8.979 -2.518 -14.954 1.00 64.31 104 PRO A O 1
ATOM 893 N N . LEU A 1 105 ? 10.180 -3.356 -13.264 1.00 75.88 105 LEU A N 1
ATOM 894 C CA . LEU A 1 105 ? 9.033 -3.680 -12.396 1.00 75.88 105 LEU A CA 1
ATOM 895 C C . LEU A 1 105 ? 8.607 -2.526 -11.476 1.00 75.88 105 LEU A C 1
ATOM 897 O O . LEU A 1 105 ? 7.531 -2.588 -10.886 1.00 75.88 105 LEU A O 1
ATOM 901 N N . TYR A 1 106 ? 9.380 -1.437 -11.410 1.00 76.62 106 TYR A N 1
ATOM 902 C CA . TYR A 1 106 ? 9.214 -0.364 -10.422 1.00 76.62 106 TYR A CA 1
ATOM 903 C C . TYR A 1 106 ? 7.771 0.157 -10.295 1.00 76.62 106 TYR A C 1
ATOM 905 O O . TYR A 1 106 ? 7.253 0.378 -9.200 1.00 76.62 106 TYR A O 1
ATOM 913 N N . TYR A 1 107 ? 7.095 0.349 -11.426 1.00 76.56 107 TYR A N 1
ATOM 914 C CA . TYR A 1 107 ? 5.736 0.885 -11.465 1.00 76.56 107 TYR A CA 1
ATOM 915 C C . TYR A 1 107 ? 4.664 -0.133 -11.046 1.00 76.56 107 TYR A C 1
ATOM 917 O O . TYR A 1 107 ? 3.642 0.261 -10.479 1.00 76.56 107 TYR A O 1
ATOM 925 N N . TYR A 1 108 ? 4.911 -1.426 -11.267 1.00 77.38 108 TYR A N 1
ATOM 926 C CA . TYR A 1 108 ? 4.058 -2.509 -10.775 1.00 77.38 108 TYR A CA 1
ATOM 927 C C . TYR A 1 108 ? 4.179 -2.654 -9.257 1.00 77.38 108 TYR A C 1
ATOM 929 O O . TYR A 1 108 ? 3.161 -2.756 -8.567 1.00 77.38 108 TYR A O 1
ATOM 937 N N . ASP A 1 109 ? 5.397 -2.558 -8.728 1.00 82.44 109 ASP A N 1
ATOM 938 C CA . ASP A 1 109 ? 5.652 -2.606 -7.287 1.00 82.44 109 ASP A CA 1
ATOM 939 C C . ASP A 1 109 ? 4.954 -1.441 -6.578 1.00 82.44 109 ASP A C 1
ATOM 941 O O . ASP A 1 109 ? 4.232 -1.626 -5.596 1.00 82.44 109 ASP A O 1
ATOM 945 N N . LEU A 1 110 ? 5.064 -0.234 -7.146 1.00 82.00 110 LEU A N 1
ATOM 946 C CA . LEU A 1 110 ? 4.351 0.949 -6.662 1.00 82.00 110 LEU A CA 1
ATOM 947 C C . LEU A 1 110 ? 2.830 0.762 -6.650 1.00 82.00 110 LEU A C 1
ATOM 949 O O . LEU A 1 110 ? 2.178 1.179 -5.689 1.00 82.00 110 LEU A O 1
ATOM 953 N N . ALA A 1 111 ? 2.254 0.147 -7.685 1.00 83.06 111 ALA A N 1
ATOM 954 C CA . ALA A 1 111 ? 0.820 -0.129 -7.741 1.00 83.06 111 ALA A CA 1
ATOM 955 C C . ALA A 1 111 ? 0.391 -1.121 -6.645 1.00 83.06 111 ALA A C 1
ATOM 957 O O . ALA A 1 111 ? -0.612 -0.890 -5.960 1.00 83.06 111 ALA A O 1
ATOM 958 N N . CYS A 1 112 ? 1.180 -2.175 -6.414 1.00 85.19 112 CYS A N 1
ATOM 959 C CA . CYS A 1 112 ? 0.944 -3.136 -5.337 1.00 85.19 112 CYS A CA 1
ATOM 960 C C . CYS A 1 112 ? 0.983 -2.450 -3.964 1.00 85.19 112 CYS A C 1
ATOM 962 O O . CYS A 1 112 ? 0.068 -2.620 -3.154 1.00 85.19 112 CYS A O 1
ATOM 964 N N . PHE A 1 113 ? 1.973 -1.587 -3.725 1.00 86.31 113 PHE A N 1
ATOM 965 C CA . PHE A 1 113 ? 2.073 -0.816 -2.484 1.00 86.31 113 PHE A CA 1
ATOM 966 C C . PHE A 1 113 ? 0.892 0.145 -2.293 1.00 86.31 113 PHE A C 1
ATOM 968 O O . PHE A 1 113 ? 0.360 0.248 -1.185 1.00 86.31 113 PHE A O 1
ATOM 975 N N . CYS A 1 114 ? 0.419 0.797 -3.361 1.00 86.50 114 CYS A N 1
ATOM 976 C CA . CYS A 1 114 ? -0.780 1.639 -3.307 1.00 86.50 114 CYS A CA 1
ATOM 977 C C . CYS A 1 114 ? -2.011 0.846 -2.852 1.00 86.50 114 CYS A C 1
ATOM 979 O O . CYS A 1 114 ? -2.759 1.309 -1.988 1.00 86.50 114 CYS A O 1
ATOM 981 N N . LEU A 1 115 ? -2.218 -0.353 -3.406 1.00 86.00 115 LEU A N 1
ATOM 982 C CA . LEU A 1 115 ? -3.344 -1.216 -3.045 1.00 86.00 115 LEU A CA 1
ATOM 983 C C . LEU A 1 115 ? -3.281 -1.655 -1.580 1.00 86.00 115 LEU A C 1
ATOM 985 O O . LEU A 1 115 ? -4.299 -1.604 -0.888 1.00 86.00 115 LEU A O 1
ATOM 989 N N . VAL A 1 116 ? -2.099 -2.017 -1.078 1.00 87.50 116 VAL A N 1
ATOM 990 C CA . VAL A 1 116 ? -1.895 -2.377 0.335 1.00 87.50 116 VAL A CA 1
ATOM 991 C C . VAL A 1 116 ? -2.324 -1.232 1.257 1.00 87.50 116 VAL A C 1
ATOM 993 O O . VAL A 1 116 ? -3.105 -1.443 2.192 1.00 87.50 116 VAL A O 1
ATOM 996 N N . ILE A 1 117 ? -1.879 -0.008 0.960 1.00 85.88 117 ILE A N 1
ATOM 997 C CA . ILE A 1 117 ? -2.217 1.184 1.747 1.00 85.88 117 ILE A CA 1
ATOM 998 C C . ILE A 1 117 ? -3.722 1.493 1.658 1.00 85.88 117 ILE A C 1
ATOM 1000 O O . ILE A 1 117 ? -4.362 1.753 2.680 1.00 85.88 117 ILE A O 1
ATOM 1004 N N . LEU A 1 118 ? -4.326 1.399 0.469 1.00 86.94 118 LEU A N 1
ATOM 1005 C CA . LEU A 1 118 ? -5.764 1.617 0.275 1.00 86.94 118 LEU A CA 1
ATOM 1006 C C . LEU A 1 118 ? -6.618 0.616 1.056 1.00 86.94 118 LEU A C 1
ATOM 1008 O O . LEU A 1 118 ? -7.564 1.014 1.742 1.00 86.94 118 LEU A O 1
ATOM 1012 N N . ILE A 1 119 ? -6.279 -0.674 1.004 1.00 86.12 119 ILE A N 1
ATOM 1013 C CA . ILE A 1 119 ? -6.969 -1.713 1.777 1.00 86.12 119 ILE A CA 1
ATOM 1014 C C . ILE A 1 119 ? -6.891 -1.376 3.268 1.00 86.12 119 ILE A C 1
ATOM 1016 O O . ILE A 1 119 ? -7.902 -1.440 3.974 1.00 86.12 119 ILE A O 1
ATOM 1020 N N . GLN A 1 120 ? -5.720 -0.952 3.750 1.00 83.38 120 GLN A N 1
ATOM 1021 C CA . GLN A 1 120 ? -5.547 -0.569 5.145 1.00 83.38 120 GLN A CA 1
ATOM 1022 C C . GLN A 1 120 ? -6.420 0.636 5.532 1.00 83.38 120 GLN A C 1
ATOM 1024 O O . GLN A 1 120 ? -7.092 0.599 6.568 1.00 83.38 120 GLN A O 1
ATOM 1029 N N . LEU A 1 121 ? -6.496 1.670 4.691 1.00 82.81 121 LEU A N 1
ATOM 1030 C CA . LEU A 1 121 ? -7.377 2.822 4.911 1.00 82.81 121 LEU A CA 1
ATOM 1031 C C . LEU A 1 121 ? -8.858 2.422 4.978 1.00 82.81 121 LEU A C 1
ATOM 1033 O O . LEU A 1 121 ? -9.592 2.891 5.854 1.00 82.81 121 LEU A O 1
ATOM 1037 N N . VAL A 1 122 ? -9.307 1.512 4.109 1.00 82.62 122 VAL A N 1
ATOM 1038 C CA . VAL A 1 122 ? -10.692 1.009 4.110 1.00 82.62 122 VAL A CA 1
ATOM 1039 C C . VAL A 1 122 ? -11.017 0.273 5.413 1.00 82.62 122 VAL A C 1
ATOM 1041 O O . VAL A 1 122 ? -12.089 0.488 5.992 1.00 82.62 122 VAL A O 1
ATOM 1044 N N . ILE A 1 123 ? -10.099 -0.556 5.921 1.00 78.19 123 ILE A N 1
ATOM 1045 C CA . ILE A 1 123 ? -10.260 -1.265 7.204 1.00 78.19 123 ILE A CA 1
ATOM 1046 C C . ILE A 1 123 ? -10.379 -0.271 8.364 1.00 78.19 123 ILE A C 1
ATOM 1048 O O . ILE A 1 123 ? -11.211 -0.448 9.266 1.00 78.19 123 ILE A O 1
ATOM 1052 N N . VAL A 1 124 ? -9.567 0.786 8.342 1.00 75.75 124 VAL A N 1
ATOM 1053 C CA . VAL A 1 124 ? -9.581 1.847 9.353 1.00 75.75 124 VAL A CA 1
ATOM 1054 C C . VAL A 1 124 ? -10.909 2.616 9.321 1.00 75.75 124 VAL A C 1
ATOM 1056 O O . VAL A 1 124 ? -11.534 2.773 10.378 1.00 75.75 124 VAL A O 1
ATOM 1059 N N . LYS A 1 125 ? -11.405 2.998 8.133 1.00 72.62 125 LYS A N 1
ATOM 1060 C CA . LYS A 1 125 ? -12.670 3.738 7.949 1.00 72.62 125 LYS A CA 1
ATOM 1061 C C . LYS A 1 125 ? -13.905 2.919 8.340 1.00 72.62 125 LYS A C 1
ATOM 1063 O O . LYS A 1 125 ? -14.715 3.389 9.139 1.00 72.62 125 LYS A O 1
ATOM 1068 N N . LYS A 1 126 ? -14.044 1.673 7.860 1.00 63.78 126 LYS A N 1
ATOM 1069 C CA . LYS A 1 126 ? -15.229 0.822 8.130 1.00 63.78 126 LYS A CA 1
ATOM 1070 C C . LYS A 1 126 ? -15.493 0.603 9.623 1.00 63.78 126 LYS A C 1
ATOM 1072 O O . LYS A 1 126 ? -16.643 0.493 10.040 1.00 63.78 126 LYS A O 1
ATOM 1077 N N . LYS A 1 127 ? -14.449 0.533 10.456 1.00 59.03 127 LYS A N 1
ATOM 1078 C CA . LYS A 1 127 ? -14.619 0.387 11.913 1.00 59.03 127 LYS A CA 1
ATOM 1079 C C . LYS A 1 127 ? -14.760 1.718 12.655 1.00 59.03 127 LYS A C 1
ATOM 1081 O O . LYS A 1 127 ? -15.139 1.687 13.819 1.00 59.03 127 LYS A O 1
ATOM 1086 N N . PHE A 1 128 ? -14.456 2.859 12.032 1.00 53.09 128 PHE A N 1
ATOM 1087 C CA . PHE A 1 128 ? -14.762 4.177 12.597 1.00 53.09 128 PHE A CA 1
ATOM 1088 C C . PHE A 1 128 ? -16.278 4.408 12.623 1.00 53.09 128 PHE A C 1
ATOM 1090 O O . PHE A 1 128 ? -16.827 4.582 13.705 1.00 53.09 128 PHE A O 1
ATOM 1097 N N . GLN A 1 129 ? -16.963 4.187 11.495 1.00 50.97 129 GLN A N 1
ATOM 1098 C CA . GLN A 1 129 ? -18.431 4.279 11.413 1.00 50.97 129 GLN A CA 1
ATOM 1099 C C . GLN A 1 129 ? -19.153 3.343 12.394 1.00 50.97 129 GLN A C 1
ATOM 1101 O O . GLN A 1 129 ? -20.165 3.701 12.986 1.00 50.97 129 GLN A O 1
ATOM 1106 N N . LYS A 1 130 ? -18.613 2.135 12.608 1.00 50.06 130 LYS A N 1
ATOM 1107 C CA . LYS A 1 130 ? -19.192 1.161 13.545 1.00 50.06 130 LYS A CA 1
ATOM 1108 C C . LYS A 1 130 ? -18.942 1.510 15.019 1.00 50.06 130 LYS A C 1
ATOM 1110 O O . LYS A 1 130 ? -19.711 1.085 15.873 1.00 50.06 130 LYS A O 1
ATOM 1115 N N . GLY A 1 131 ? -17.867 2.247 15.307 1.00 51.91 131 GLY A N 1
ATOM 1116 C CA . GLY A 1 131 ? -17.576 2.778 16.638 1.00 51.91 131 GLY A CA 1
ATOM 1117 C C . GLY A 1 131 ? -18.519 3.924 16.991 1.00 51.91 131 GLY A C 1
ATOM 1118 O O . GLY A 1 131 ? -19.184 3.859 18.017 1.00 51.91 131 GLY A O 1
ATOM 1119 N N . GLU A 1 132 ? -18.658 4.911 16.103 1.00 46.34 132 GLU A N 1
ATOM 1120 C CA . GLU A 1 132 ? -19.567 6.052 16.296 1.00 46.34 132 GLU A CA 1
ATOM 1121 C C . GLU A 1 132 ? -21.026 5.618 16.494 1.00 46.34 132 GLU A C 1
ATOM 1123 O O . GLU A 1 132 ? -21.682 6.088 17.419 1.00 46.34 132 GLU A O 1
ATOM 1128 N N . PHE A 1 133 ? -21.511 4.636 15.724 1.00 48.81 133 PHE A N 1
ATOM 1129 C CA . PHE A 1 133 ? -22.874 4.109 15.885 1.00 48.81 133 PHE A CA 1
ATOM 1130 C C . PHE A 1 133 ? -23.142 3.489 17.267 1.00 48.81 133 PHE A C 1
ATOM 1132 O O . PHE A 1 133 ? -24.252 3.583 17.788 1.00 48.81 133 PHE A O 1
ATOM 1139 N N . ASN A 1 134 ? -22.136 2.856 17.879 1.00 45.44 134 ASN A N 1
ATOM 1140 C CA . ASN A 1 134 ? -22.284 2.268 19.210 1.00 45.44 134 ASN A CA 1
ATOM 1141 C C . ASN A 1 134 ? -22.211 3.321 20.323 1.00 45.44 134 ASN A C 1
ATOM 1143 O O . ASN A 1 134 ? -22.933 3.186 21.306 1.00 45.44 134 ASN A O 1
ATOM 1147 N N . TYR A 1 135 ? -21.402 4.375 20.166 1.00 45.84 135 TYR A N 1
ATOM 1148 C CA . TYR A 1 135 ? -21.349 5.484 21.128 1.00 45.84 135 TYR A CA 1
ATOM 1149 C C . TYR A 1 135 ? -22.651 6.297 21.147 1.00 45.84 135 TYR A C 1
ATOM 1151 O O . TYR A 1 135 ? -23.146 6.631 22.223 1.00 45.84 135 TYR A O 1
ATOM 1159 N N . VAL A 1 136 ? -23.252 6.549 19.979 1.00 49.16 136 VAL A N 1
ATOM 1160 C CA . VAL A 1 136 ? -24.523 7.287 19.875 1.00 49.16 136 VAL A CA 1
ATOM 1161 C C . VAL A 1 136 ? -25.685 6.505 20.501 1.00 49.16 136 VAL A C 1
ATOM 1163 O O . VAL A 1 136 ? -26.493 7.084 21.221 1.00 49.16 136 VAL A O 1
ATOM 1166 N N . ASN A 1 137 ? -25.746 5.182 20.315 1.00 42.53 137 ASN A N 1
ATOM 1167 C CA . ASN A 1 137 ? -26.792 4.357 20.934 1.00 42.53 137 ASN A CA 1
ATOM 1168 C C . ASN A 1 137 ? -26.616 4.181 22.451 1.00 42.53 137 ASN A C 1
ATOM 1170 O O . ASN A 1 137 ? -27.605 4.016 23.159 1.00 42.53 137 ASN A O 1
ATOM 1174 N N . PHE A 1 138 ? -25.386 4.244 22.971 1.00 47.44 138 PHE A N 1
ATOM 1175 C CA . PHE A 1 138 ? -25.145 4.139 24.414 1.00 47.44 138 PHE A CA 1
ATOM 1176 C C . PHE A 1 138 ? -25.608 5.388 25.178 1.00 47.44 138 PHE A C 1
ATOM 1178 O O . PHE A 1 138 ? -26.080 5.277 26.305 1.00 47.44 138 PHE A O 1
ATOM 1185 N N . HIS A 1 139 ? -25.517 6.568 24.558 1.00 48.94 139 HIS A N 1
ATOM 1186 C CA . HIS A 1 139 ? -25.978 7.827 25.151 1.00 48.94 139 HIS A CA 1
ATOM 1187 C C . HIS A 1 139 ? -27.473 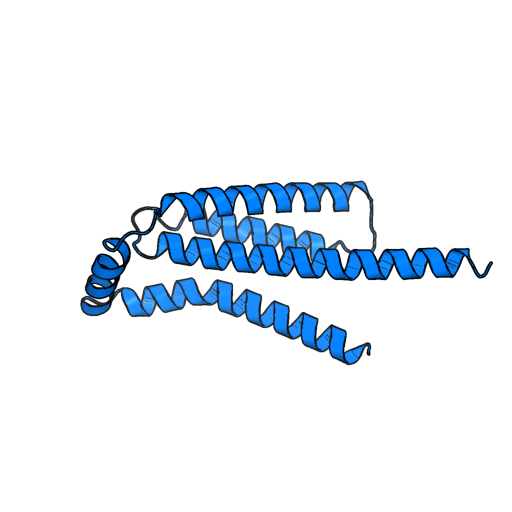8.103 24.967 1.00 48.94 139 HIS A C 1
ATOM 1189 O O . HIS A 1 139 ? -28.003 8.967 25.652 1.00 48.94 139 HIS A O 1
ATOM 1195 N N . LYS A 1 140 ? -28.152 7.378 24.072 1.00 45.16 140 LYS A N 1
ATOM 1196 C CA . LYS A 1 140 ? -29.600 7.509 23.851 1.00 45.16 140 LYS A CA 1
ATOM 1197 C C . LYS A 1 140 ? -30.446 6.601 24.760 1.00 45.16 140 LYS A C 1
ATOM 1199 O O . LYS A 1 140 ? -31.656 6.772 24.818 1.00 45.16 140 LYS A O 1
ATOM 1204 N N . ASN A 1 141 ? -29.808 5.651 25.451 1.00 48.56 141 ASN A N 1
ATOM 1205 C CA . ASN A 1 141 ? -30.435 4.697 26.379 1.00 48.56 141 ASN A CA 1
ATOM 1206 C C . ASN A 1 141 ? -30.120 4.992 27.864 1.00 48.56 141 ASN A C 1
ATOM 1208 O O . ASN A 1 141 ? -30.266 4.111 28.712 1.00 48.56 141 ASN A O 1
ATOM 1212 N N . ARG A 1 142 ? -29.661 6.206 28.176 1.00 41.94 142 ARG A N 1
ATOM 1213 C CA . ARG A 1 142 ? -29.627 6.776 29.528 1.00 41.94 142 ARG A CA 1
ATOM 1214 C C . ARG A 1 142 ? -30.515 8.006 29.549 1.00 41.94 142 ARG A C 1
ATOM 1216 O O . ARG A 1 142 ? -31.114 8.236 30.616 1.00 41.94 142 ARG A O 1
#

Secondary structure (DSSP, 8-state):
-HHHHHHHHHHHHHHHHHHHHHHHHHHHHHSSHHHHHHHHHHHHTT--THHHHHHHHHHHHHHHHHHHHHHHTT-GGGHHHHHHHHHHHHHHHHHHHHS-TTSTTHHHHHHHHHHHHHHHHHHHHHHHHHHHHHHHHHHH--

Organism: NCBI:txid1847728

Sequence (142 aa):
MKLFNRLMAMLFIVVQLVLLWIPFELDYLYNTRLGFMRQILFMNETYNLYLISWIFWIIVIVSILVTLFLIINKSKEKYIRIIWLVILLLITIFLKINIGRNAPLYYYDLACFCLVILIQLVIVKKKFQKGEFNYVNFHKNR

pLDDT: mean 73.93, std 13.16, range [41.94, 89.88]

Radius of gyration: 18.92 Å; chains: 1; bounding box: 47×28×55 Å